Protein AF-A0A173UGQ9-F1 (afdb_monomer_lite)

pLDDT: mean 78.94, std 21.84, range [29.42, 98.44]

Foldseek 3Di:
DDDDDPFDWDWDFDDPVPPDTDTDTDGPDDPVVVLVVVLVVLAEEEEFAEDAPVCVPVPPPCNDSVNFVVVVVVVQVVDPVSVVHHYDYFYFYNDAQADQPTDRSVVVVVCLQVSNYQHYDGPDLSSNHPPPVVSCCCVPPVSVVSND

Sequence (148 aa):
MEEKIDIKAKTIKVDTGKGNTIKATMSYGEQSTLEELLIAYLEQIAIYLRLSKEDEFVKDESNSITNQRAFIRGFINKNKELRKVSVIEFVDDGYSGKNMDRPDMQRMLEMVKRKQISCVIVKDFSRFSRDHIEQGKYIEQIFPFMGV

Organism: NCBI:txid39491

Structure (mmCIF, N/CA/C/O backbone):
data_AF-A0A173UGQ9-F1
#
_entry.id   AF-A0A173UGQ9-F1
#
loop_
_atom_site.group_PDB
_atom_site.id
_atom_site.type_symbol
_atom_site.label_atom_id
_atom_site.label_alt_id
_atom_site.label_comp_id
_atom_site.label_asym_id
_atom_site.label_entity_id
_atom_site.label_seq_id
_atom_site.pdbx_PDB_ins_code
_atom_site.Cartn_x
_atom_site.Cartn_y
_atom_site.Cartn_z
_atom_site.occupancy
_atom_site.B_iso_or_equiv
_atom_site.auth_seq_id
_atom_site.auth_comp_id
_atom_site.auth_asym_id
_atom_site.auth_atom_id
_atom_site.pdbx_PDB_model_num
ATOM 1 N N . MET A 1 1 ? -53.831 -7.755 12.530 1.00 34.59 1 MET A N 1
ATOM 2 C CA . MET A 1 1 ? -53.316 -8.132 13.859 1.00 34.59 1 MET A CA 1
ATOM 3 C C . MET A 1 1 ? -51.845 -8.432 13.640 1.00 34.59 1 MET A C 1
ATOM 5 O O . MET A 1 1 ? -51.527 -9.502 13.147 1.00 34.59 1 MET A O 1
ATOM 9 N N . GLU A 1 2 ? -50.991 -7.422 13.788 1.00 31.53 2 GLU A N 1
ATOM 10 C CA . GLU A 1 2 ? -49.548 -7.558 13.550 1.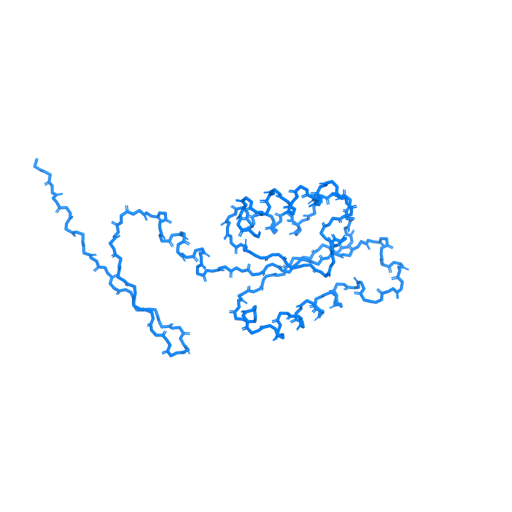00 31.53 2 GLU A CA 1
ATOM 11 C C . GLU A 1 2 ? -48.891 -8.115 14.813 1.00 31.53 2 GLU A C 1
ATOM 13 O O . GLU A 1 2 ? -49.040 -7.549 15.899 1.00 31.53 2 GLU A O 1
ATOM 18 N N . GLU A 1 3 ? -48.195 -9.243 14.680 1.00 29.42 3 GLU A N 1
ATOM 19 C CA . GLU A 1 3 ? -47.327 -9.763 15.731 1.00 29.42 3 GLU A CA 1
ATOM 20 C C . GLU A 1 3 ? -46.142 -8.810 15.913 1.00 29.42 3 GLU A C 1
ATOM 22 O O . GLU A 1 3 ? -45.297 -8.651 15.031 1.00 29.42 3 GLU A O 1
ATOM 27 N N . LYS A 1 4 ? -46.069 -8.170 17.083 1.00 31.75 4 LYS A N 1
ATOM 28 C CA . LYS A 1 4 ? -44.852 -7.495 17.533 1.00 31.75 4 LYS A CA 1
ATOM 29 C C . LYS A 1 4 ? -43.790 -8.561 17.788 1.00 31.75 4 LYS A C 1
ATOM 31 O O . LYS A 1 4 ? -43.880 -9.307 18.761 1.00 31.75 4 LYS A O 1
ATOM 36 N N . ILE A 1 5 ? -42.786 -8.615 16.920 1.00 34.25 5 ILE A N 1
ATOM 37 C CA . ILE A 1 5 ? -41.581 -9.412 17.141 1.00 34.25 5 ILE A CA 1
ATOM 38 C C . ILE A 1 5 ? -40.806 -8.743 18.279 1.00 34.25 5 ILE A C 1
ATOM 40 O O . ILE A 1 5 ? -40.276 -7.644 18.128 1.00 34.25 5 ILE A O 1
ATOM 44 N N . ASP A 1 6 ? -40.789 -9.390 19.439 1.00 39.91 6 ASP A N 1
ATOM 45 C CA . ASP A 1 6 ? -40.042 -8.947 20.612 1.00 39.91 6 ASP A CA 1
ATOM 46 C C . ASP A 1 6 ? -38.535 -9.156 20.358 1.00 39.91 6 ASP A C 1
ATOM 48 O O . ASP A 1 6 ? -38.034 -10.286 20.313 1.00 39.91 6 ASP A O 1
ATOM 52 N N . ILE A 1 7 ? -37.815 -8.063 20.091 1.00 45.00 7 ILE A N 1
ATOM 53 C CA . ILE A 1 7 ? -36.408 -8.076 19.670 1.00 45.00 7 ILE A CA 1
ATOM 54 C C . ILE A 1 7 ? -35.525 -8.371 20.890 1.00 45.00 7 ILE A C 1
ATOM 56 O O . ILE A 1 7 ? -35.151 -7.478 21.650 1.00 45.00 7 ILE A O 1
ATOM 60 N N . LYS A 1 8 ? -35.155 -9.640 21.087 1.00 45.19 8 LYS A N 1
ATOM 61 C CA . LYS A 1 8 ? -34.233 -10.045 22.160 1.00 45.19 8 LYS A CA 1
ATOM 62 C C . LYS A 1 8 ? -32.792 -9.658 21.807 1.00 45.19 8 LYS A C 1
ATOM 64 O O . LYS A 1 8 ? -32.179 -10.254 20.924 1.00 45.19 8 LYS A O 1
ATOM 69 N N . ALA A 1 9 ? -32.232 -8.686 22.527 1.00 48.53 9 ALA A N 1
ATOM 70 C CA . ALA A 1 9 ? -30.803 -8.381 22.487 1.00 48.53 9 ALA A CA 1
ATOM 71 C C . ALA A 1 9 ? -29.980 -9.629 22.859 1.00 48.53 9 ALA A C 1
ATOM 73 O O . ALA A 1 9 ? -30.275 -10.305 23.847 1.00 48.53 9 ALA A O 1
ATOM 74 N N . LYS A 1 10 ? -28.931 -9.936 22.086 1.00 41.56 10 LYS A N 1
ATOM 75 C CA . LYS A 1 10 ? -28.012 -11.046 22.380 1.00 41.56 10 LYS A CA 1
ATOM 76 C C . LYS A 1 10 ? -26.638 -10.483 22.722 1.00 41.56 10 LYS A C 1
ATOM 78 O O . LYS A 1 10 ? -25.980 -9.887 21.877 1.00 41.56 10 LYS A O 1
ATOM 83 N N . THR A 1 11 ? -26.201 -10.672 23.965 1.00 42.78 11 THR A N 1
ATOM 84 C CA . THR A 1 11 ? -24.836 -10.334 24.385 1.00 42.78 11 THR A CA 1
ATOM 85 C C . THR A 1 11 ? -23.888 -11.416 23.889 1.00 42.78 11 THR A C 1
ATOM 87 O O . THR A 1 11 ? -23.959 -12.561 24.339 1.00 42.78 11 THR A O 1
ATOM 90 N N . ILE A 1 12 ? -22.990 -11.060 22.974 1.00 43.00 12 ILE A N 1
ATOM 91 C CA . ILE A 1 12 ? -21.925 -11.956 22.526 1.00 43.00 12 ILE A CA 1
ATOM 92 C C . ILE A 1 12 ? -20.675 -11.619 23.338 1.00 43.00 12 ILE A C 1
ATOM 94 O O . ILE A 1 12 ? -20.230 -10.473 23.372 1.00 43.00 12 ILE A O 1
ATOM 98 N N . LYS A 1 13 ? -20.127 -12.624 24.025 1.00 40.78 13 LYS A N 1
ATOM 99 C CA . LYS A 1 13 ? -18.806 -12.543 24.650 1.00 40.78 13 LYS A CA 1
ATOM 100 C C . LYS A 1 13 ? -17.813 -13.151 23.671 1.00 40.78 13 LYS A C 1
ATOM 102 O O . LYS A 1 13 ? -17.855 -14.356 23.444 1.00 40.78 13 LYS A O 1
ATOM 107 N N . VAL A 1 14 ? -16.964 -12.319 23.081 1.00 45.12 14 VAL A N 1
ATOM 108 C CA . VAL A 1 14 ? -15.867 -12.789 22.232 1.00 45.12 14 VAL A CA 1
ATOM 109 C C . VAL A 1 14 ? -14.616 -12.863 23.101 1.00 45.12 14 VAL A C 1
ATOM 111 O O . VAL A 1 14 ? -14.171 -11.845 23.635 1.00 45.12 14 VAL A O 1
ATOM 114 N N . ASP A 1 15 ? -14.094 -14.076 23.291 1.00 42.62 15 ASP A N 1
ATOM 115 C CA . ASP A 1 15 ? -12.820 -14.305 23.969 1.00 42.62 15 ASP A CA 1
ATOM 116 C C . ASP A 1 15 ? -11.686 -14.176 22.947 1.00 42.62 15 ASP A C 1
ATOM 118 O O . ASP A 1 15 ? -11.627 -14.901 21.956 1.00 42.62 15 ASP A O 1
ATOM 122 N N . THR A 1 16 ? -10.816 -13.196 23.169 1.00 46.16 16 THR A N 1
ATOM 123 C CA . THR A 1 16 ? -9.729 -12.829 22.255 1.00 46.16 16 THR A CA 1
ATOM 124 C C . THR A 1 16 ? -8.413 -13.546 22.578 1.00 46.16 16 THR A C 1
ATOM 126 O O . THR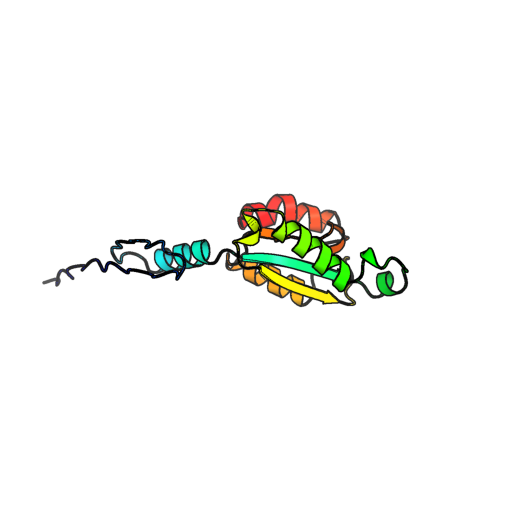 A 1 16 ? -7.387 -13.235 21.973 1.00 46.16 16 THR A O 1
ATOM 129 N N . GLY A 1 17 ? -8.390 -14.451 23.568 1.00 48.34 17 GLY A N 1
ATOM 130 C CA . GLY A 1 17 ? -7.180 -15.170 23.996 1.00 48.34 17 GLY A CA 1
ATOM 131 C C . GLY A 1 17 ? -6.083 -14.279 24.604 1.00 48.34 17 GLY A C 1
ATOM 132 O O . GLY A 1 17 ? -5.016 -14.772 24.961 1.00 48.34 17 GLY A O 1
ATOM 133 N N . LYS A 1 18 ? -6.327 -12.965 24.737 1.00 45.50 18 LYS A N 1
ATOM 134 C CA . LYS A 1 18 ? -5.401 -11.955 25.289 1.00 45.50 18 LYS A CA 1
ATOM 135 C C . LYS A 1 18 ? -5.923 -11.287 26.571 1.00 45.50 18 LY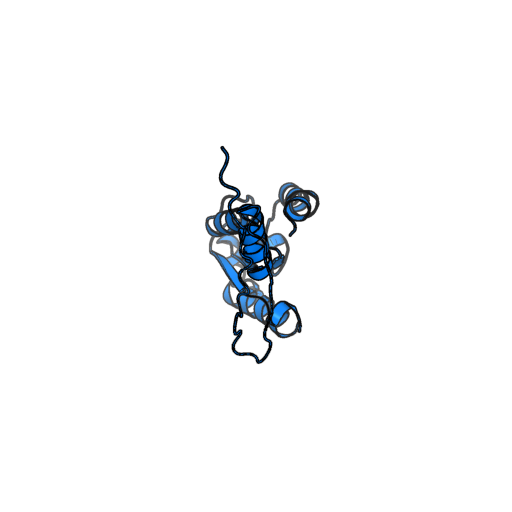S A C 1
ATOM 137 O O . LYS A 1 18 ? -5.449 -10.218 26.939 1.00 45.50 18 LYS A O 1
ATOM 142 N N . GLY A 1 19 ? -6.905 -11.891 27.248 1.00 42.41 19 GLY A N 1
ATOM 143 C CA . GLY A 1 19 ? -7.413 -11.425 28.548 1.00 42.41 19 GLY A CA 1
ATOM 144 C C . GLY A 1 19 ? -8.380 -10.234 28.507 1.00 42.41 19 GLY A C 1
ATOM 145 O O . GLY A 1 19 ? -8.917 -9.863 29.547 1.00 42.41 19 GLY A O 1
ATOM 146 N N . ASN A 1 20 ? -8.676 -9.670 27.331 1.00 36.22 20 ASN A N 1
ATOM 147 C CA . ASN A 1 20 ? -9.689 -8.624 27.186 1.00 36.22 20 ASN A CA 1
ATOM 148 C C . ASN A 1 20 ? -11.015 -9.217 26.693 1.00 36.22 20 ASN A C 1
ATOM 150 O O . ASN A 1 20 ? -11.104 -9.731 25.576 1.00 36.22 20 ASN A O 1
ATOM 154 N N . THR A 1 21 ? -12.053 -9.114 27.529 1.00 38.41 21 THR A N 1
ATOM 155 C CA . THR A 1 21 ? -13.439 -9.444 27.166 1.00 38.41 21 THR A CA 1
ATOM 156 C C . THR A 1 21 ? -14.129 -8.191 26.639 1.00 38.41 21 THR A C 1
ATOM 158 O O . THR A 1 21 ? -14.393 -7.265 27.405 1.00 38.41 21 THR A O 1
ATOM 161 N N . ILE A 1 22 ? -14.467 -8.165 25.350 1.00 42.41 22 ILE A N 1
ATOM 162 C CA . ILE A 1 22 ? -15.336 -7.121 24.796 1.00 42.41 22 ILE A CA 1
ATOM 163 C C . ILE A 1 22 ? -16.784 -7.568 25.018 1.00 42.41 22 ILE A C 1
ATOM 165 O O . ILE A 1 22 ? -17.193 -8.633 24.553 1.00 42.41 22 ILE A O 1
ATOM 169 N N . LYS A 1 23 ? -17.560 -6.776 25.768 1.00 42.38 23 LYS A N 1
ATOM 170 C CA . LYS A 1 23 ? -19.012 -6.957 25.901 1.00 42.38 23 LYS A CA 1
ATOM 171 C C . LYS A 1 23 ? -19.704 -6.029 24.911 1.00 42.38 23 LYS A C 1
ATOM 173 O O . LYS A 1 23 ? -19.794 -4.833 25.165 1.00 42.38 23 LYS A O 1
ATOM 178 N N . ALA A 1 24 ? -20.199 -6.587 23.813 1.00 43.12 24 ALA A N 1
ATOM 179 C CA . ALA A 1 24 ? -21.094 -5.882 22.907 1.00 43.12 24 ALA A CA 1
ATOM 180 C C . ALA A 1 24 ? -22.541 -6.323 23.176 1.00 43.12 24 ALA A C 1
ATOM 182 O O . ALA A 1 24 ? -22.840 -7.520 23.237 1.00 43.12 24 ALA A O 1
ATOM 183 N N . THR A 1 25 ? -23.435 -5.351 23.351 1.00 43.03 25 THR A N 1
ATOM 184 C CA . THR A 1 25 ? -24.886 -5.560 23.430 1.00 43.03 25 THR A CA 1
ATOM 185 C C . THR A 1 25 ? -25.490 -4.927 22.188 1.00 43.03 25 THR A C 1
ATOM 187 O O . THR A 1 25 ? -25.339 -3.725 21.995 1.00 43.03 25 THR A O 1
ATOM 190 N N . MET A 1 26 ? -26.133 -5.725 21.334 1.00 48.62 26 MET A N 1
ATOM 191 C CA . MET A 1 26 ? -26.677 -5.255 20.057 1.00 48.62 26 MET A CA 1
ATOM 192 C C . MET A 1 26 ? -28.165 -5.588 19.926 1.00 48.62 26 MET A C 1
ATOM 194 O O . MET A 1 26 ? -28.595 -6.699 20.252 1.00 48.62 26 MET A O 1
ATOM 198 N N . SER A 1 27 ? -28.930 -4.619 19.419 1.00 46.09 27 SER A N 1
ATOM 199 C CA . SER A 1 27 ? -30.286 -4.787 18.892 1.00 46.09 27 SER A CA 1
ATOM 200 C C . SER A 1 27 ? -30.205 -4.983 17.375 1.00 46.09 27 SER A C 1
ATOM 202 O O . SER A 1 27 ? -29.624 -4.151 16.682 1.00 46.09 27 SER A O 1
ATOM 204 N N . TYR A 1 28 ? -30.759 -6.081 16.860 1.00 46.69 28 TYR A N 1
ATOM 205 C CA . TYR A 1 28 ? -30.748 -6.403 15.429 1.00 46.69 28 TYR A CA 1
ATOM 206 C C . TYR A 1 28 ? -31.698 -5.467 14.669 1.00 46.69 28 TYR A C 1
ATOM 208 O O . TYR A 1 28 ? -32.911 -5.655 14.721 1.00 46.69 28 TYR A O 1
ATOM 216 N N . GLY A 1 29 ? -31.136 -4.445 14.016 1.00 47.31 29 GLY A N 1
ATOM 217 C CA . GLY A 1 29 ? -31.871 -3.481 13.191 1.00 47.31 29 GLY A CA 1
ATOM 218 C C . GLY A 1 29 ? -31.438 -3.462 11.725 1.00 47.31 29 GLY A C 1
ATOM 219 O O . GLY A 1 29 ? -32.297 -3.465 10.855 1.00 47.31 29 GLY A O 1
ATOM 220 N N . GLU A 1 30 ? -30.139 -3.521 11.420 1.00 47.22 30 GLU A N 1
ATOM 221 C CA . GLU A 1 30 ? -29.672 -3.511 10.027 1.00 47.22 30 GLU A CA 1
ATOM 222 C C . GLU A 1 30 ? -28.467 -4.434 9.838 1.00 47.22 30 GLU A C 1
ATOM 224 O O . GLU A 1 30 ? -27.446 -4.313 10.516 1.00 47.22 30 GLU A O 1
ATOM 229 N N . GLN A 1 31 ? -28.591 -5.368 8.898 1.00 46.88 31 GLN A N 1
ATOM 230 C CA . GLN A 1 31 ? -27.564 -6.341 8.521 1.00 46.88 31 GLN A CA 1
ATOM 231 C C . GLN A 1 31 ? -26.242 -5.673 8.073 1.00 46.88 31 GLN A C 1
ATOM 233 O O . GLN A 1 31 ? -25.180 -6.261 8.261 1.00 46.88 31 GLN A O 1
ATOM 238 N N . SER A 1 32 ? -26.302 -4.418 7.604 1.00 54.00 32 SER A N 1
ATOM 239 C CA . SER A 1 32 ? -25.154 -3.563 7.255 1.00 54.00 32 SER A CA 1
ATOM 240 C C . SER A 1 32 ? -24.246 -3.244 8.449 1.00 54.00 32 SER A C 1
ATOM 242 O O . SER A 1 32 ? -23.029 -3.221 8.304 1.00 54.00 32 SER A O 1
ATOM 244 N N . THR A 1 33 ? -24.805 -3.064 9.650 1.00 59.44 33 THR A N 1
ATOM 245 C CA . THR A 1 33 ? -24.034 -2.602 10.821 1.00 59.44 33 THR A CA 1
ATOM 246 C C . THR A 1 33 ? -23.068 -3.657 11.357 1.00 59.44 33 THR A C 1
ATOM 248 O O . THR A 1 33 ? -21.977 -3.321 11.813 1.00 59.44 33 THR A O 1
ATOM 251 N N . LEU A 1 34 ? -23.433 -4.944 11.284 1.00 59.53 34 LEU A N 1
ATOM 252 C CA . LEU A 1 34 ? -22.554 -6.055 11.663 1.00 59.53 34 LEU A CA 1
ATOM 253 C C . LEU A 1 34 ? -21.422 -6.252 10.654 1.00 59.53 34 LEU A C 1
ATOM 255 O O . LEU A 1 34 ? -20.302 -6.541 11.066 1.00 59.53 34 LEU A O 1
ATOM 259 N N . GLU A 1 35 ? -21.702 -6.088 9.360 1.00 57.50 35 GLU A N 1
ATOM 260 C CA . GLU A 1 35 ? -20.679 -6.137 8.314 1.00 57.50 35 GLU A CA 1
ATOM 261 C C . GLU A 1 35 ? -19.708 -4.965 8.443 1.00 57.50 35 GLU A C 1
ATOM 263 O O . GLU A 1 35 ? -18.505 -5.190 8.447 1.00 57.50 35 GLU A O 1
ATOM 268 N N . GLU A 1 36 ? -20.194 -3.740 8.648 1.00 55.38 36 GLU A N 1
ATOM 269 C CA . GLU A 1 36 ? -19.352 -2.557 8.870 1.00 55.38 36 GLU A CA 1
ATOM 270 C C . GLU A 1 36 ? -18.488 -2.681 10.132 1.00 55.38 36 GLU A C 1
ATOM 272 O O . GLU A 1 36 ? -17.295 -2.384 10.088 1.00 55.38 36 GLU A O 1
ATOM 277 N N . LEU A 1 37 ? -19.049 -3.182 11.240 1.00 57.03 37 LEU A N 1
ATOM 278 C CA . LEU A 1 37 ? -18.301 -3.460 12.471 1.00 57.03 37 LEU A CA 1
ATOM 279 C C . LEU A 1 37 ? -17.267 -4.570 12.283 1.00 57.03 37 LEU A C 1
ATOM 281 O O . LEU A 1 37 ? -16.160 -4.463 12.803 1.00 57.03 37 LEU A O 1
ATOM 285 N N . LEU A 1 38 ? -17.611 -5.634 11.558 1.00 60.12 38 LEU A N 1
ATOM 286 C CA . LEU A 1 38 ? -16.688 -6.724 11.266 1.00 60.12 38 LEU A CA 1
ATOM 287 C C . LEU A 1 38 ? -15.566 -6.254 10.331 1.00 60.12 38 LEU A C 1
ATOM 289 O O . LEU A 1 38 ? -14.417 -6.611 10.553 1.00 60.12 38 LEU A O 1
ATOM 293 N N . ILE A 1 39 ? -15.875 -5.421 9.337 1.00 55.31 39 ILE A N 1
ATOM 294 C CA . ILE A 1 39 ? -14.905 -4.800 8.430 1.00 55.31 39 ILE A CA 1
ATOM 295 C C . ILE A 1 39 ? -13.955 -3.879 9.207 1.00 55.31 39 ILE A C 1
ATOM 297 O O . ILE A 1 39 ? -12.744 -4.052 9.100 1.00 55.31 39 ILE A O 1
ATOM 301 N N . ALA A 1 40 ? -14.481 -2.987 10.053 1.00 53.94 40 ALA A N 1
ATOM 302 C CA . ALA A 1 40 ? -13.679 -2.125 10.928 1.00 53.94 40 ALA A CA 1
ATOM 303 C C . ALA A 1 40 ? -12.816 -2.937 11.914 1.00 53.94 40 ALA A C 1
ATOM 305 O O . ALA A 1 40 ? -11.687 -2.576 12.235 1.00 53.94 40 ALA A O 1
ATOM 306 N N . TYR A 1 41 ? -13.325 -4.078 12.388 1.00 60.78 41 TYR A N 1
ATOM 307 C CA . TYR A 1 41 ? -12.580 -4.979 13.270 1.00 60.78 41 TYR A CA 1
ATOM 308 C C . TYR A 1 41 ? -11.498 -5.786 12.535 1.00 60.78 41 TYR A C 1
ATOM 310 O O . TYR A 1 41 ? -10.522 -6.224 13.146 1.00 60.78 41 TYR A O 1
ATOM 318 N N . LEU A 1 42 ? -11.672 -6.002 11.231 1.00 60.59 42 LEU A N 1
ATOM 319 C CA . LEU A 1 42 ? -10.764 -6.766 10.386 1.00 60.59 42 LEU A CA 1
ATOM 320 C C . LEU A 1 42 ? -9.748 -5.900 9.648 1.00 60.59 42 LEU A C 1
ATOM 322 O O . LEU A 1 42 ? -8.968 -6.494 8.914 1.00 60.59 42 LEU A O 1
ATOM 326 N N . GLU A 1 43 ? -9.737 -4.574 9.829 1.00 70.75 43 GLU A N 1
ATOM 327 C CA . GLU A 1 43 ? -8.851 -3.639 9.125 1.00 70.75 43 GLU A CA 1
ATOM 328 C C . GLU A 1 43 ? -7.432 -4.192 8.951 1.00 70.75 43 GLU A C 1
ATOM 330 O O . GLU A 1 43 ? -6.747 -4.561 9.912 1.00 70.75 43 GLU A O 1
ATOM 335 N N . GLN A 1 44 ? -7.008 -4.292 7.691 1.00 88.88 44 GLN A N 1
ATOM 336 C CA . GLN A 1 44 ? -5.730 -4.885 7.318 1.00 88.88 44 GLN A CA 1
ATOM 337 C C . GLN A 1 44 ? -4.813 -3.839 6.706 1.00 88.88 44 GLN A C 1
ATOM 339 O O . GLN A 1 44 ? -5.233 -2.955 5.958 1.00 88.88 44 GLN A O 1
ATOM 344 N N . ILE A 1 45 ? -3.525 -4.008 6.971 1.00 94.31 45 ILE A N 1
ATOM 345 C CA . ILE A 1 45 ? -2.471 -3.318 6.245 1.00 94.31 45 ILE A CA 1
ATOM 346 C C . ILE A 1 45 ? -2.149 -4.139 4.998 1.00 94.31 45 ILE A C 1
ATOM 348 O O . ILE A 1 45 ? -1.811 -5.322 5.084 1.00 94.31 45 ILE A O 1
ATOM 352 N N . ALA A 1 46 ? -2.185 -3.501 3.839 1.00 97.06 46 ALA A N 1
ATOM 353 C CA . ALA A 1 46 ? -1.625 -4.046 2.618 1.00 97.06 46 ALA A CA 1
ATOM 354 C C . ALA A 1 46 ? -0.158 -3.649 2.498 1.00 97.06 46 ALA A C 1
ATOM 356 O O . ALA A 1 46 ? 0.182 -2.470 2.544 1.00 97.06 46 ALA A O 1
ATOM 357 N N . ILE A 1 47 ? 0.717 -4.625 2.294 1.00 98.12 47 ILE A N 1
ATOM 358 C CA . ILE A 1 47 ? 2.060 -4.381 1.778 1.00 98.12 47 ILE A CA 1
ATOM 359 C C . ILE A 1 47 ? 2.019 -4.628 0.2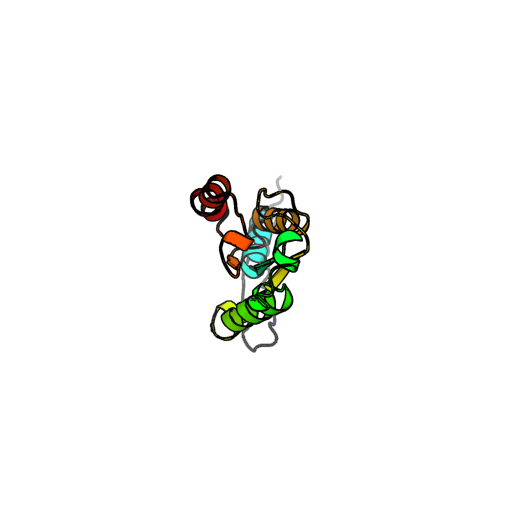79 1.00 98.12 47 ILE A C 1
ATOM 361 O O . ILE A 1 47 ? 1.710 -5.743 -0.141 1.00 98.12 47 ILE A O 1
ATOM 365 N N . TYR A 1 48 ? 2.381 -3.620 -0.510 1.00 98.25 48 TYR A N 1
ATOM 366 C CA . TYR A 1 48 ? 2.500 -3.764 -1.954 1.00 98.25 48 TYR A CA 1
ATOM 367 C C . TYR A 1 48 ? 3.966 -3.721 -2.394 1.00 98.25 48 TYR A C 1
ATOM 369 O O . TYR A 1 48 ? 4.690 -2.752 -2.143 1.00 98.25 48 TYR A O 1
ATOM 377 N N . LEU A 1 49 ? 4.404 -4.798 -3.044 1.00 97.94 49 LEU A N 1
ATOM 378 C CA . LEU A 1 49 ? 5.765 -5.016 -3.519 1.00 97.94 49 LEU A CA 1
ATOM 379 C C . LEU A 1 49 ? 5.755 -5.105 -5.044 1.00 97.94 49 LEU A C 1
ATOM 381 O O . LEU A 1 49 ? 4.947 -5.828 -5.625 1.00 97.94 49 LEU A O 1
ATOM 385 N N . ARG A 1 50 ? 6.686 -4.409 -5.700 1.00 96.38 50 ARG A N 1
ATOM 386 C CA . ARG A 1 50 ? 6.813 -4.465 -7.161 1.00 96.38 50 ARG A CA 1
ATOM 387 C C . ARG A 1 50 ? 8.264 -4.435 -7.601 1.00 96.38 50 ARG A C 1
ATOM 389 O O . ARG A 1 50 ? 9.038 -3.572 -7.173 1.00 96.38 50 ARG A O 1
ATOM 396 N N . LEU A 1 51 ? 8.612 -5.315 -8.526 1.00 94.69 51 LEU A N 1
ATOM 397 C CA . LEU A 1 51 ? 9.881 -5.293 -9.242 1.00 94.69 51 LEU A CA 1
ATOM 398 C C . LEU A 1 51 ? 9.578 -5.393 -10.736 1.00 94.69 51 LEU A C 1
ATOM 400 O O . LEU A 1 51 ? 8.721 -6.172 -11.134 1.00 94.69 51 LEU A O 1
ATOM 404 N N . SER A 1 52 ? 10.211 -4.563 -11.566 1.00 90.69 52 SER A N 1
ATOM 405 C CA . SER A 1 52 ? 10.077 -4.703 -13.021 1.00 90.69 52 SER A CA 1
ATOM 406 C C . SER A 1 52 ? 11.230 -5.518 -13.593 1.00 90.69 52 SER A C 1
ATOM 408 O O . SER A 1 52 ? 12.319 -5.514 -13.029 1.00 90.69 52 SER A O 1
ATOM 410 N N . LYS A 1 53 ? 11.018 -6.142 -14.758 1.00 86.38 53 LYS A N 1
ATOM 411 C CA . LYS A 1 53 ? 12.094 -6.829 -15.496 1.00 86.38 53 LYS A CA 1
ATOM 412 C C . LYS A 1 53 ? 13.266 -5.902 -15.827 1.00 86.38 53 LYS A C 1
ATOM 414 O O . LYS A 1 53 ? 14.407 -6.330 -15.849 1.00 86.38 53 LYS A O 1
ATOM 419 N N . GLU A 1 54 ? 12.990 -4.622 -16.073 1.00 80.56 54 GLU A N 1
ATOM 420 C CA . GLU A 1 54 ? 14.020 -3.607 -16.331 1.00 80.56 54 GLU A CA 1
ATOM 421 C C . GLU A 1 54 ? 14.892 -3.363 -15.086 1.00 80.56 54 GLU A C 1
ATOM 423 O O . GLU A 1 54 ? 16.098 -3.165 -15.203 1.00 80.56 54 GLU A O 1
ATOM 428 N N . ASP A 1 55 ? 14.290 -3.422 -13.893 1.00 76.69 55 ASP A N 1
ATOM 429 C CA . ASP A 1 55 ? 14.988 -3.227 -12.619 1.00 76.69 55 ASP A CA 1
ATOM 430 C C . ASP A 1 55 ? 15.809 -4.457 -12.203 1.00 76.69 55 ASP A C 1
ATOM 432 O O . ASP A 1 55 ? 16.719 -4.326 -11.393 1.00 76.69 55 ASP A O 1
ATOM 436 N N . GLU A 1 56 ? 15.518 -5.640 -12.747 1.00 70.31 56 GLU A N 1
ATOM 437 C CA . GLU A 1 56 ? 16.244 -6.884 -12.451 1.00 70.31 56 GLU A CA 1
ATOM 438 C C . GLU A 1 56 ? 17.709 -6.821 -12.919 1.00 70.31 56 GLU A C 1
ATOM 440 O O . GLU A 1 56 ? 18.606 -7.378 -12.288 1.00 70.31 56 GLU A O 1
ATOM 445 N N . PHE A 1 57 ? 17.973 -6.066 -13.991 1.00 72.56 57 PHE A N 1
ATOM 446 C CA . PHE A 1 57 ? 19.324 -5.816 -14.500 1.00 72.56 57 PHE A CA 1
ATOM 447 C C . PHE A 1 57 ? 20.074 -4.728 -13.718 1.00 72.56 57 PHE A C 1
ATOM 449 O O . PHE A 1 57 ? 21.290 -4.577 -13.867 1.00 72.56 57 PHE A O 1
ATOM 456 N N . VAL A 1 58 ? 19.371 -3.965 -12.877 1.00 72.31 58 VAL A N 1
ATOM 457 C CA . VAL A 1 58 ? 19.974 -2.966 -11.997 1.00 72.31 58 VAL A CA 1
ATOM 458 C C . VAL A 1 58 ? 20.446 -3.686 -10.735 1.00 72.31 58 VAL A C 1
ATOM 460 O O . VAL A 1 58 ? 19.639 -4.165 -9.948 1.00 72.31 58 VAL A O 1
ATOM 463 N N . LYS A 1 59 ? 21.767 -3.735 -10.508 1.00 65.81 59 LYS A N 1
ATOM 464 C CA . LYS A 1 59 ? 22.421 -4.406 -9.358 1.00 65.81 59 LYS A CA 1
ATOM 465 C C . LYS A 1 59 ? 22.122 -3.785 -7.978 1.00 65.81 59 LYS A C 1
ATOM 467 O O . LYS A 1 59 ? 22.904 -3.945 -7.045 1.00 65.81 59 LYS A O 1
ATOM 472 N N . ASP A 1 60 ? 21.029 -3.049 -7.829 1.00 77.56 60 ASP A N 1
ATOM 473 C CA . ASP A 1 60 ? 20.606 -2.538 -6.532 1.00 77.56 60 ASP A CA 1
ATOM 474 C C . ASP A 1 60 ? 19.766 -3.599 -5.814 1.00 77.56 60 ASP A C 1
ATOM 476 O O . ASP A 1 60 ? 18.544 -3.673 -5.967 1.00 77.56 60 ASP A O 1
ATOM 480 N N . GLU A 1 61 ? 20.435 -4.422 -5.004 1.00 75.38 61 GLU A N 1
ATOM 481 C CA . GLU A 1 61 ? 19.797 -5.468 -4.201 1.00 75.38 61 GLU A CA 1
ATOM 482 C C . GLU A 1 61 ? 18.646 -4.920 -3.347 1.00 75.38 61 GLU A C 1
ATOM 484 O O . GLU A 1 61 ? 17.663 -5.632 -3.119 1.00 75.38 61 GLU A O 1
ATOM 489 N N . SER A 1 62 ? 18.710 -3.650 -2.913 1.00 79.31 62 SER A N 1
ATOM 490 C CA . SER A 1 62 ? 17.653 -2.968 -2.148 1.00 79.31 62 SER A CA 1
ATOM 491 C C . SER A 1 62 ? 16.293 -3.025 -2.845 1.00 79.31 62 SER A C 1
ATOM 493 O O . SER A 1 62 ? 15.246 -2.948 -2.196 1.00 79.31 62 SER A O 1
ATOM 495 N N . ASN A 1 63 ? 16.284 -3.141 -4.172 1.00 84.12 63 ASN A N 1
ATOM 496 C CA . ASN A 1 63 ? 15.065 -3.167 -4.967 1.00 84.12 63 ASN A CA 1
ATOM 497 C C . ASN A 1 63 ? 14.466 -4.558 -5.126 1.00 84.12 63 ASN A C 1
ATOM 499 O O . ASN A 1 63 ? 13.308 -4.640 -5.525 1.00 84.12 63 ASN A O 1
ATOM 503 N N . SER A 1 64 ? 15.167 -5.631 -4.757 1.00 91.50 64 SER A N 1
ATOM 504 C CA . SER A 1 64 ? 14.584 -6.976 -4.776 1.00 91.50 64 SER A CA 1
ATOM 505 C C . SER A 1 64 ? 13.301 -7.049 -3.936 1.00 91.50 64 SER A C 1
ATOM 507 O O . SER A 1 64 ? 13.177 -6.385 -2.902 1.00 91.50 64 SER A O 1
ATOM 509 N N . ILE A 1 65 ? 12.344 -7.887 -4.352 1.00 94.94 65 ILE A N 1
ATOM 510 C CA . ILE A 1 65 ? 11.100 -8.128 -3.599 1.00 94.94 65 ILE A CA 1
ATOM 511 C C . ILE A 1 65 ? 11.410 -8.518 -2.146 1.00 94.94 65 ILE A C 1
ATOM 513 O O . ILE A 1 65 ? 10.766 -8.037 -1.214 1.00 94.94 65 ILE A O 1
ATOM 517 N N . THR A 1 66 ? 12.443 -9.339 -1.940 1.00 95.12 66 THR A N 1
ATOM 518 C CA . THR A 1 66 ? 12.908 -9.762 -0.614 1.00 95.12 66 THR A CA 1
ATOM 519 C C . THR A 1 66 ? 13.327 -8.584 0.261 1.00 95.12 66 THR A C 1
ATOM 521 O O . THR A 1 66 ? 12.878 -8.492 1.405 1.00 95.12 66 THR A O 1
ATOM 524 N N . ASN A 1 67 ? 14.121 -7.650 -0.266 1.00 94.62 67 ASN A N 1
ATOM 525 C CA . ASN A 1 67 ? 14.570 -6.494 0.507 1.00 94.62 67 ASN A CA 1
ATOM 526 C C . ASN A 1 67 ? 13.450 -5.478 0.742 1.00 94.62 67 ASN A C 1
ATOM 528 O O . ASN A 1 67 ? 13.343 -4.950 1.848 1.00 94.62 67 ASN A O 1
ATOM 532 N N . GLN A 1 68 ? 12.557 -5.268 -0.230 1.00 96.88 68 GLN A N 1
ATOM 533 C CA . GLN A 1 68 ? 11.350 -4.461 -0.019 1.00 96.88 68 GLN A CA 1
ATOM 534 C C . GLN A 1 68 ? 10.486 -5.038 1.116 1.00 96.88 68 GLN A C 1
ATOM 536 O O . GLN A 1 68 ? 10.091 -4.310 2.029 1.00 96.88 68 GLN A O 1
ATOM 541 N N . ARG A 1 69 ? 10.249 -6.358 1.109 1.00 97.56 69 ARG A N 1
ATOM 542 C CA . ARG A 1 69 ? 9.504 -7.062 2.162 1.00 97.56 69 ARG A CA 1
ATOM 543 C C . ARG A 1 69 ? 10.158 -6.882 3.525 1.00 97.56 69 ARG A C 1
ATOM 545 O O . ARG A 1 69 ? 9.485 -6.488 4.475 1.00 97.56 69 ARG A O 1
ATOM 552 N N . ALA A 1 70 ? 11.458 -7.158 3.626 1.00 96.94 70 ALA A N 1
ATOM 553 C CA . ALA A 1 70 ? 12.202 -7.037 4.876 1.00 96.94 70 ALA A CA 1
ATOM 554 C C . ALA A 1 70 ? 12.166 -5.600 5.419 1.00 96.94 70 ALA A C 1
ATOM 556 O O . ALA A 1 70 ? 11.931 -5.396 6.611 1.00 96.94 70 ALA A O 1
ATOM 557 N N . PHE A 1 71 ? 12.320 -4.608 4.539 1.00 96.56 71 PHE A N 1
ATOM 558 C CA . PHE A 1 71 ? 12.258 -3.193 4.888 1.00 96.56 71 PHE A CA 1
ATOM 559 C C . PHE A 1 71 ? 10.893 -2.808 5.473 1.00 96.56 71 PHE A C 1
ATOM 561 O O . PHE A 1 71 ? 10.821 -2.286 6.589 1.00 96.56 71 PHE A O 1
ATOM 568 N N . ILE A 1 72 ? 9.803 -3.127 4.769 1.00 97.31 72 ILE A N 1
ATOM 569 C CA . ILE A 1 72 ? 8.445 -2.763 5.196 1.00 97.31 72 ILE A CA 1
ATOM 570 C C . ILE A 1 72 ? 8.038 -3.530 6.460 1.00 97.31 72 ILE A C 1
ATOM 572 O O . ILE A 1 72 ? 7.512 -2.940 7.403 1.00 97.31 72 ILE A O 1
ATOM 576 N N . ARG A 1 73 ? 8.333 -4.833 6.543 1.00 96.69 73 ARG A N 1
ATOM 577 C CA . ARG A 1 73 ? 8.072 -5.627 7.756 1.00 96.69 73 ARG A CA 1
ATOM 578 C C . ARG A 1 73 ? 8.869 -5.100 8.948 1.00 96.69 73 ARG A C 1
ATOM 580 O O . ARG A 1 73 ? 8.333 -5.021 10.051 1.00 96.69 73 ARG A O 1
ATOM 587 N N . GLY A 1 74 ? 10.118 -4.688 8.735 1.00 97.00 74 GLY A N 1
ATOM 588 C CA . GLY A 1 74 ? 10.937 -4.033 9.753 1.00 97.00 74 GLY A CA 1
ATOM 589 C C . GLY A 1 74 ? 10.327 -2.717 10.244 1.00 97.00 74 GLY A C 1
ATOM 590 O O . GLY A 1 74 ? 10.313 -2.468 11.449 1.00 97.00 74 GLY A O 1
ATOM 591 N N . PHE A 1 75 ? 9.783 -1.903 9.335 1.00 96.44 75 PHE A N 1
ATOM 592 C CA . PHE A 1 75 ? 9.055 -0.677 9.673 1.00 96.44 75 PHE A CA 1
ATOM 593 C C . PHE A 1 75 ? 7.799 -0.964 10.510 1.00 96.44 75 PHE A C 1
ATOM 595 O O . PHE A 1 75 ? 7.645 -0.400 11.595 1.00 96.44 75 PHE A O 1
ATOM 602 N N . ILE A 1 76 ? 6.953 -1.901 10.066 1.00 94.81 76 ILE A N 1
ATOM 603 C CA . ILE A 1 76 ? 5.732 -2.308 10.780 1.00 94.81 76 ILE A CA 1
ATOM 604 C C . ILE A 1 76 ? 6.067 -2.818 12.185 1.00 94.81 76 ILE A C 1
ATOM 606 O O . ILE A 1 76 ? 5.467 -2.372 13.157 1.00 94.81 76 ILE A O 1
ATOM 610 N N . ASN A 1 77 ? 7.064 -3.698 12.318 1.00 94.44 77 ASN A N 1
ATOM 611 C CA . ASN A 1 77 ? 7.425 -4.314 13.599 1.00 94.44 77 ASN A CA 1
ATOM 612 C C . ASN A 1 77 ? 7.969 -3.314 14.629 1.00 94.44 77 ASN A C 1
ATOM 614 O O . ASN A 1 77 ? 7.783 -3.508 15.832 1.00 94.44 77 ASN A O 1
ATOM 618 N N . LYS A 1 78 ? 8.636 -2.247 14.176 1.00 95.94 78 LYS A N 1
ATOM 619 C CA . LYS A 1 78 ? 9.128 -1.168 15.047 1.00 95.94 78 LYS A CA 1
ATOM 620 C C . LYS A 1 78 ? 8.004 -0.247 15.523 1.00 95.94 78 LYS A C 1
ATOM 622 O O . LYS A 1 78 ? 8.145 0.392 16.565 1.00 95.94 78 LYS A O 1
ATOM 627 N N . ASN A 1 79 ? 6.891 -0.183 14.796 1.00 93.50 79 ASN A N 1
ATOM 628 C CA . ASN A 1 79 ? 5.741 0.628 15.165 1.00 93.50 79 ASN A CA 1
ATOM 629 C C . ASN A 1 79 ? 4.782 -0.163 16.075 1.00 93.50 79 ASN A C 1
ATOM 631 O O . ASN A 1 79 ? 4.281 -1.231 15.723 1.00 93.50 79 ASN A O 1
ATOM 635 N N . LYS A 1 80 ? 4.513 0.369 17.275 1.00 88.69 80 LYS A N 1
ATOM 636 C CA . LYS A 1 80 ? 3.699 -0.316 18.293 1.00 88.69 80 LYS A CA 1
ATOM 637 C C . LYS A 1 80 ? 2.260 -0.569 17.859 1.00 88.69 80 LYS A C 1
ATOM 639 O O . LYS A 1 80 ? 1.714 -1.579 18.307 1.00 88.69 80 LYS A O 1
ATOM 644 N N . GLU A 1 81 ? 1.688 0.305 17.039 1.00 85.69 81 GLU A N 1
ATOM 645 C CA . GLU A 1 81 ? 0.305 0.203 16.579 1.00 85.69 81 GLU A CA 1
ATOM 646 C C . GLU A 1 81 ? 0.213 -0.680 15.340 1.00 85.69 81 GLU A C 1
ATOM 648 O O . GLU A 1 81 ? -0.527 -1.660 15.362 1.00 85.69 81 GLU A O 1
ATOM 653 N N . LEU A 1 82 ? 1.062 -0.449 14.332 1.00 87.50 82 LEU A N 1
ATOM 654 C CA . LEU A 1 82 ? 1.032 -1.237 13.093 1.00 87.50 82 LEU A CA 1
ATOM 655 C C . LEU A 1 82 ? 1.296 -2.729 13.338 1.00 87.50 82 LEU A C 1
ATOM 657 O O . LEU A 1 82 ? 0.647 -3.574 12.731 1.00 87.50 82 LEU A O 1
ATOM 661 N N . ARG A 1 83 ? 2.193 -3.088 14.269 1.00 88.94 83 ARG A N 1
ATOM 662 C CA . ARG A 1 83 ? 2.498 -4.501 14.571 1.00 88.94 83 ARG A CA 1
ATOM 663 C C . ARG A 1 83 ? 1.338 -5.293 15.190 1.00 88.94 83 ARG A C 1
ATOM 665 O O . ARG A 1 83 ? 1.460 -6.505 15.351 1.00 88.94 83 ARG A O 1
ATOM 672 N N . LYS A 1 84 ? 0.263 -4.626 15.628 1.00 86.06 84 LYS A N 1
ATOM 673 C CA . LYS A 1 84 ? -0.942 -5.280 16.169 1.00 86.06 84 LYS A CA 1
ATOM 674 C C . LYS A 1 84 ? -1.964 -5.605 15.074 1.00 86.06 84 LYS A C 1
ATOM 676 O O . LYS A 1 84 ? -2.890 -6.362 15.350 1.00 86.06 84 LYS A O 1
ATOM 681 N N . VAL A 1 85 ? -1.804 -5.027 13.885 1.00 86.69 85 VAL A N 1
ATOM 682 C CA . VAL A 1 85 ? -2.753 -5.112 12.772 1.00 86.69 85 VAL A CA 1
ATOM 683 C C . VAL A 1 85 ? -2.396 -6.294 11.869 1.00 86.69 85 VAL A C 1
ATOM 685 O O . VAL A 1 85 ? -1.221 -6.640 11.717 1.00 86.69 85 VAL A O 1
ATOM 688 N N . SER A 1 86 ? -3.407 -6.939 11.281 1.00 90.12 86 SER A N 1
ATOM 689 C CA . SER A 1 86 ? -3.187 -7.989 10.281 1.00 90.12 86 SER A CA 1
ATOM 690 C C . SER A 1 86 ? -2.556 -7.397 9.022 1.00 90.12 86 SER A C 1
ATOM 692 O O . SER A 1 86 ? -2.884 -6.282 8.620 1.00 90.12 86 SER A O 1
ATOM 694 N N . VAL A 1 87 ? -1.654 -8.142 8.385 1.00 93.62 87 VAL A N 1
ATOM 695 C CA . VAL A 1 87 ? -0.919 -7.665 7.212 1.00 93.62 87 VAL A CA 1
ATOM 696 C C . VAL A 1 87 ? -1.038 -8.664 6.072 1.00 93.62 87 VAL A C 1
ATOM 698 O O . VAL A 1 87 ? -0.591 -9.806 6.214 1.00 93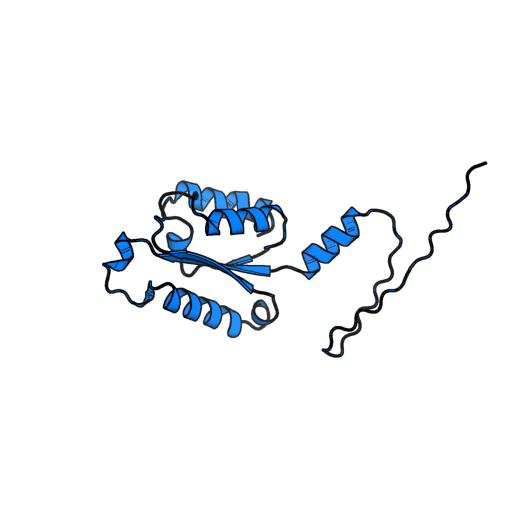.62 87 VAL A O 1
ATOM 701 N N . ILE A 1 88 ? -1.542 -8.212 4.926 1.00 96.00 88 ILE A N 1
ATOM 702 C CA . ILE A 1 88 ? -1.575 -8.982 3.678 1.00 96.00 88 ILE A CA 1
ATOM 703 C C . ILE A 1 88 ? -0.516 -8.456 2.718 1.00 96.00 88 ILE A C 1
ATOM 705 O O . ILE A 1 88 ? -0.258 -7.258 2.640 1.00 96.00 88 ILE A O 1
ATOM 709 N N . GLU A 1 89 ? 0.112 -9.374 1.994 1.00 97.69 89 GLU A N 1
ATOM 710 C CA . GLU A 1 89 ? 1.123 -9.055 0.997 1.00 97.69 89 GLU A CA 1
ATOM 711 C C . GLU A 1 89 ? 0.573 -9.206 -0.426 1.00 97.69 89 GLU A C 1
ATOM 713 O O . GLU A 1 89 ? -0.176 -10.139 -0.736 1.00 97.69 89 GLU A O 1
ATOM 718 N N . PHE A 1 90 ? 0.970 -8.265 -1.277 1.00 98.44 90 PHE A N 1
ATOM 719 C CA . PHE A 1 90 ? 0.663 -8.201 -2.697 1.00 98.44 90 PHE A CA 1
ATOM 720 C C . PHE A 1 90 ? 1.974 -7.998 -3.456 1.00 98.44 90 PHE A C 1
ATOM 722 O O . PHE A 1 90 ? 2.748 -7.097 -3.121 1.00 98.44 90 PHE A O 1
ATOM 729 N N . VAL A 1 91 ? 2.247 -8.850 -4.440 1.00 98.12 91 VAL A N 1
ATOM 730 C CA . VAL A 1 91 ? 3.530 -8.912 -5.139 1.00 98.12 91 VAL A CA 1
ATOM 731 C C . VAL A 1 91 ? 3.317 -8.957 -6.643 1.00 98.12 91 VAL A C 1
ATOM 733 O O . VAL A 1 91 ? 2.802 -9.931 -7.180 1.00 98.12 91 VAL A O 1
ATOM 736 N N . ASP A 1 92 ? 3.814 -7.934 -7.328 1.00 97.62 92 ASP A N 1
ATOM 737 C CA . ASP A 1 92 ? 3.916 -7.915 -8.784 1.00 97.62 92 ASP A CA 1
ATOM 738 C C . ASP A 1 92 ? 5.398 -7.955 -9.197 1.00 97.62 92 ASP A C 1
ATOM 740 O O . ASP A 1 92 ? 6.062 -6.922 -9.344 1.00 97.62 92 ASP A O 1
ATOM 744 N N . ASP A 1 93 ? 5.925 -9.169 -9.371 1.00 95.44 93 ASP A N 1
ATOM 745 C CA . ASP A 1 93 ? 7.294 -9.417 -9.834 1.00 95.44 93 ASP A CA 1
ATOM 746 C C . ASP A 1 93 ? 7.362 -9.529 -11.367 1.00 95.44 93 ASP A C 1
ATOM 748 O O . ASP A 1 93 ? 6.577 -10.237 -11.997 1.00 95.44 93 ASP A O 1
ATOM 752 N N . GLY A 1 94 ? 8.277 -8.787 -11.984 1.00 94.00 94 GLY A N 1
ATOM 753 C CA . GLY A 1 94 ? 8.394 -8.644 -13.433 1.00 94.00 94 GLY A CA 1
ATOM 754 C C . GLY A 1 94 ? 7.414 -7.654 -14.083 1.00 94.00 94 GLY A C 1
ATOM 755 O O . GLY A 1 94 ? 7.328 -7.619 -15.313 1.00 94.00 94 GLY A O 1
ATOM 756 N N . TYR A 1 95 ? 6.707 -6.817 -13.315 1.00 95.50 95 TYR A N 1
ATOM 757 C CA . TYR A 1 95 ? 5.701 -5.883 -13.846 1.00 95.50 95 TYR A CA 1
ATOM 758 C C . TYR A 1 95 ? 6.180 -4.430 -13.906 1.00 95.50 95 TYR A C 1
ATOM 760 O O . TYR A 1 95 ? 6.829 -3.906 -12.994 1.00 95.50 95 TYR A O 1
ATOM 768 N N . SER A 1 96 ? 5.798 -3.735 -14.981 1.00 93.19 96 SER A N 1
ATOM 769 C CA . SER A 1 96 ? 6.091 -2.310 -15.159 1.00 93.19 96 SER A CA 1
ATOM 770 C C . SER A 1 96 ? 5.297 -1.428 -14.189 1.00 93.19 96 SER A C 1
ATOM 772 O O . SER A 1 96 ? 4.153 -1.713 -13.841 1.00 93.19 96 SER A O 1
ATOM 774 N N . GLY A 1 97 ? 5.897 -0.308 -13.783 1.00 92.75 97 GLY A N 1
ATOM 775 C CA . GLY A 1 97 ? 5.242 0.717 -12.966 1.00 92.75 97 GLY A CA 1
ATOM 776 C C . GLY A 1 97 ? 4.377 1.707 -13.757 1.00 92.75 97 GLY A C 1
ATOM 777 O O . GLY A 1 97 ? 3.857 2.636 -13.159 1.00 92.75 97 GLY A O 1
ATOM 778 N N . LYS A 1 98 ? 4.272 1.572 -15.086 1.00 92.94 98 LYS A N 1
ATOM 779 C CA . LYS A 1 98 ? 3.681 2.595 -15.975 1.00 92.94 98 LYS A CA 1
ATOM 780 C C . LYS A 1 98 ? 2.146 2.642 -15.989 1.00 92.94 98 LYS A C 1
ATOM 782 O O . LYS A 1 98 ? 1.590 3.584 -16.528 1.00 92.94 98 LYS A O 1
ATOM 787 N N . ASN A 1 99 ? 1.465 1.631 -15.458 1.00 92.00 99 ASN A N 1
ATOM 788 C CA . ASN A 1 99 ? 0.002 1.572 -15.381 1.00 92.00 99 ASN A CA 1
ATOM 789 C C . ASN A 1 99 ? -0.427 0.851 -14.092 1.00 92.00 99 ASN A C 1
ATOM 791 O O . ASN A 1 99 ? 0.434 0.446 -13.318 1.00 92.00 99 ASN A O 1
ATOM 795 N N . MET A 1 100 ? -1.729 0.689 -13.852 1.00 94.56 100 MET A N 1
ATOM 796 C CA . MET A 1 100 ? -2.257 -0.042 -12.686 1.00 94.56 100 MET A CA 1
ATOM 797 C C . MET A 1 100 ? -2.701 -1.474 -13.001 1.00 94.56 100 MET A C 1
ATOM 799 O O . MET A 1 100 ? -3.112 -2.192 -12.090 1.00 94.56 100 MET A O 1
ATOM 803 N N . ASP A 1 101 ? -2.625 -1.897 -14.262 1.00 95.25 101 ASP A N 1
ATOM 804 C CA . ASP A 1 101 ? -3.100 -3.204 -14.719 1.00 95.25 101 ASP A CA 1
ATOM 805 C C . ASP A 1 101 ? -2.062 -4.289 -14.417 1.00 95.25 101 ASP A C 1
ATOM 807 O O . ASP A 1 101 ? -1.269 -4.713 -15.261 1.00 95.25 101 ASP A O 1
ATOM 811 N N . ARG A 1 102 ? -2.005 -4.661 -13.139 1.00 97.12 102 ARG A N 1
ATOM 812 C CA . ARG A 1 102 ? -1.139 -5.712 -12.615 1.00 97.12 102 ARG A CA 1
ATOM 813 C C . ARG A 1 102 ? -1.944 -6.616 -11.682 1.00 97.12 102 ARG A C 1
ATOM 815 O O . ARG A 1 102 ? -2.778 -6.086 -10.941 1.00 97.12 102 ARG A O 1
ATOM 822 N N . PRO A 1 103 ? -1.724 -7.940 -11.690 1.00 98.06 103 PRO A N 1
ATOM 823 C CA . PRO A 1 103 ? -2.596 -8.881 -10.993 1.00 98.06 103 PRO A CA 1
ATOM 824 C C . PRO A 1 103 ? -2.784 -8.566 -9.510 1.00 98.06 103 PRO A C 1
ATOM 826 O O . PRO A 1 103 ? -3.919 -8.479 -9.034 1.00 98.06 103 PRO A O 1
ATOM 829 N N . ASP A 1 104 ? -1.689 -8.340 -8.785 1.00 98.19 104 ASP A N 1
ATOM 830 C CA . ASP A 1 104 ? -1.755 -8.149 -7.340 1.00 98.19 104 ASP A CA 1
ATOM 831 C C . ASP A 1 104 ? -2.095 -6.704 -6.955 1.00 98.19 104 ASP A C 1
ATOM 833 O O . ASP A 1 104 ? -2.770 -6.493 -5.946 1.00 98.19 104 ASP A O 1
ATOM 837 N N . MET A 1 105 ? -1.766 -5.717 -7.799 1.00 98.00 105 MET A N 1
ATOM 838 C CA . MET A 1 105 ? -2.328 -4.364 -7.691 1.00 98.00 105 MET A CA 1
ATOM 839 C C . MET A 1 105 ? -3.859 -4.385 -7.793 1.00 98.00 105 MET A C 1
ATOM 841 O O . MET A 1 105 ? -4.541 -3.824 -6.939 1.00 98.00 105 MET A O 1
ATOM 845 N N . GLN A 1 106 ? -4.420 -5.058 -8.801 1.00 98.12 106 GLN A N 1
ATOM 846 C CA . GLN A 1 106 ? -5.873 -5.146 -8.978 1.00 98.12 106 GLN A CA 1
ATOM 847 C C . GLN A 1 106 ? -6.537 -5.896 -7.819 1.00 98.12 106 GLN A C 1
ATOM 849 O O . GLN A 1 106 ? -7.562 -5.448 -7.301 1.00 98.12 106 GLN A O 1
ATOM 854 N N . ARG A 1 107 ? -5.920 -6.986 -7.344 1.00 98.00 107 ARG A N 1
ATOM 855 C CA . ARG A 1 107 ? -6.389 -7.722 -6.161 1.00 98.00 107 ARG A CA 1
ATOM 856 C C . ARG A 1 107 ? -6.402 -6.842 -4.907 1.00 98.00 107 ARG A C 1
ATOM 858 O O . ARG A 1 107 ? -7.373 -6.880 -4.153 1.00 98.00 107 ARG A O 1
ATOM 865 N N . MET A 1 108 ? -5.365 -6.029 -4.696 1.00 97.44 108 MET A N 1
ATOM 866 C CA . MET A 1 108 ? -5.301 -5.078 -3.583 1.00 97.44 108 MET A CA 1
ATOM 867 C C . MET A 1 108 ? -6.392 -4.010 -3.695 1.00 97.44 108 MET A C 1
ATOM 869 O O . MET A 1 108 ? -7.123 -3.781 -2.736 1.00 97.44 108 MET A O 1
ATOM 873 N N . LEU A 1 109 ? -6.536 -3.380 -4.864 1.00 95.88 109 LEU A N 1
ATOM 874 C CA . LEU A 1 109 ? -7.533 -2.330 -5.085 1.00 95.88 109 LEU A CA 1
ATOM 875 C C . LEU A 1 109 ? -8.967 -2.849 -4.932 1.00 95.88 109 LEU A C 1
ATOM 877 O O . LEU A 1 109 ? -9.831 -2.123 -4.449 1.00 95.88 109 LEU A O 1
ATOM 881 N N . GLU A 1 110 ? -9.234 -4.103 -5.292 1.00 94.75 110 GLU A N 1
ATOM 882 C CA . GLU A 1 110 ? -10.529 -4.739 -5.046 1.00 94.75 110 GLU A CA 1
ATOM 883 C C . GLU A 1 110 ? -10.812 -4.909 -3.546 1.00 94.75 110 GLU A C 1
ATOM 885 O O . GLU A 1 110 ? -11.916 -4.625 -3.081 1.00 94.75 110 GLU A O 1
ATOM 890 N N . MET A 1 111 ? -9.811 -5.302 -2.758 1.00 92.38 111 MET A N 1
ATOM 891 C CA . MET A 1 111 ? -9.944 -5.379 -1.300 1.00 92.38 111 MET A CA 1
ATOM 892 C C . MET A 1 111 ? -10.105 -3.992 -0.654 1.00 92.38 111 MET A C 1
ATOM 894 O O . MET A 1 111 ? -10.894 -3.848 0.280 1.00 92.38 111 MET A O 1
ATOM 898 N N . VAL A 1 112 ? -9.442 -2.961 -1.190 1.00 92.81 112 VAL A N 1
ATOM 899 C CA . VAL A 1 112 ? -9.662 -1.557 -0.798 1.00 92.81 112 VAL A CA 1
ATOM 900 C C . VAL A 1 112 ? -11.103 -1.125 -1.093 1.00 92.81 112 VAL A C 1
ATOM 902 O O . VAL A 1 112 ? -11.773 -0.595 -0.212 1.00 92.81 112 VAL A O 1
ATOM 905 N N . LYS A 1 113 ? -11.639 -1.417 -2.287 1.00 89.75 113 LYS A N 1
ATOM 906 C CA . LYS A 1 113 ? -13.043 -1.112 -2.643 1.00 89.75 113 LYS A CA 1
ATOM 907 C C . LYS A 1 113 ? -14.049 -1.782 -1.706 1.00 89.75 113 LYS A C 1
ATOM 909 O O . LYS A 1 113 ? -15.097 -1.212 -1.419 1.00 89.75 113 LYS A O 1
ATOM 914 N N . ARG A 1 114 ? -13.721 -2.978 -1.211 1.00 87.44 114 ARG A N 1
ATOM 915 C CA . ARG A 1 114 ? -14.509 -3.721 -0.213 1.00 87.44 114 ARG A CA 1
ATOM 916 C C . ARG A 1 114 ? -14.277 -3.245 1.225 1.00 87.44 114 ARG A C 1
ATOM 918 O O . ARG A 1 114 ? -14.778 -3.884 2.146 1.00 87.44 114 ARG A O 1
ATOM 925 N N . LYS A 1 115 ? -13.518 -2.159 1.420 1.00 86.81 115 LYS A N 1
ATOM 926 C CA . LYS A 1 115 ? -13.138 -1.574 2.716 1.00 86.81 115 LYS A CA 1
ATOM 927 C C . LYS A 1 115 ? -12.354 -2.521 3.636 1.00 86.81 115 LYS A C 1
ATOM 929 O O . LYS A 1 115 ? -12.290 -2.307 4.836 1.00 86.81 115 LYS A O 1
ATOM 934 N N . GLN A 1 116 ? -11.741 -3.571 3.088 1.00 87.62 116 GLN A N 1
ATOM 935 C CA . GLN A 1 116 ? -10.989 -4.568 3.868 1.00 87.62 116 GLN A CA 1
ATOM 936 C C . GLN A 1 116 ? -9.556 -4.115 4.181 1.00 87.62 116 GLN A C 1
ATOM 938 O O . GLN A 1 116 ? -8.911 -4.647 5.083 1.00 87.62 116 GLN A O 1
ATOM 943 N N . ILE A 1 117 ? -9.052 -3.145 3.418 1.00 91.38 117 ILE A N 1
ATOM 944 C CA . ILE A 1 117 ? -7.728 -2.546 3.569 1.00 91.38 117 ILE A CA 1
ATOM 945 C C . ILE A 1 117 ? -7.935 -1.062 3.845 1.00 91.38 117 ILE A C 1
ATOM 947 O O . ILE A 1 117 ? -8.526 -0.378 3.013 1.00 91.38 117 ILE A O 1
ATOM 951 N N . SER A 1 118 ? -7.424 -0.587 4.979 1.00 88.06 118 SER A N 1
ATOM 952 C CA . SER A 1 118 ? -7.451 0.827 5.391 1.00 88.06 118 SER A CA 1
ATOM 953 C C . SER A 1 118 ? -6.065 1.474 5.366 1.00 88.06 118 SER A C 1
ATOM 955 O O . SER A 1 118 ? -5.914 2.648 5.669 1.00 88.06 118 SER A O 1
ATOM 957 N N . CYS A 1 119 ? -5.020 0.714 5.031 1.00 93.00 119 CYS A N 1
ATOM 958 C CA . CYS A 1 119 ? -3.663 1.234 4.943 1.00 93.00 119 CYS A CA 1
ATOM 959 C C . CYS A 1 119 ? -2.873 0.466 3.885 1.00 93.00 119 CYS A C 1
ATOM 961 O O . CYS A 1 119 ? -2.773 -0.761 3.947 1.00 93.00 119 CYS A O 1
ATOM 963 N N . VAL A 1 120 ? -2.276 1.184 2.934 1.00 96.25 120 VAL A N 1
ATOM 964 C CA . VAL A 1 120 ? -1.360 0.618 1.936 1.00 96.25 120 VAL A CA 1
ATOM 965 C C . VAL A 1 120 ? 0.053 1.113 2.223 1.00 96.25 120 VAL A C 1
ATOM 967 O O . VAL A 1 120 ? 0.305 2.315 2.273 1.00 96.25 120 VAL A O 1
ATOM 970 N N . ILE A 1 121 ? 0.994 0.185 2.377 1.00 97.38 121 ILE A N 1
ATOM 971 C CA . ILE A 1 121 ? 2.407 0.480 2.599 1.00 97.38 121 ILE A CA 1
ATOM 972 C C . ILE A 1 121 ? 3.222 -0.020 1.411 1.00 97.38 121 ILE A C 1
ATOM 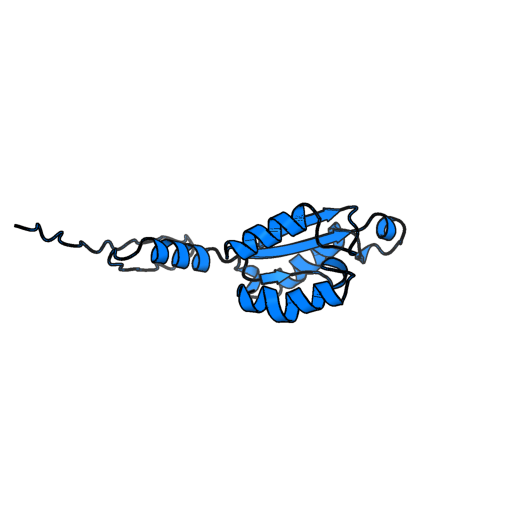974 O O . ILE A 1 121 ? 3.217 -1.202 1.063 1.00 97.38 121 ILE A O 1
ATOM 978 N N . VAL A 1 122 ? 3.978 0.902 0.827 1.00 97.12 122 VAL A N 1
ATOM 979 C CA . VAL A 1 122 ? 4.983 0.649 -0.207 1.00 97.12 122 VAL A CA 1
ATOM 980 C C . VAL A 1 122 ? 6.348 1.114 0.288 1.00 97.12 122 VAL A C 1
ATOM 982 O O . VAL A 1 122 ? 6.431 1.982 1.156 1.00 97.12 122 VAL A O 1
ATOM 985 N N . LYS A 1 123 ? 7.433 0.560 -0.267 1.00 95.12 123 LYS A N 1
ATOM 986 C CA . LYS A 1 123 ? 8.798 1.030 0.042 1.00 95.12 123 LYS A CA 1
ATOM 987 C C . LYS A 1 123 ? 8.973 2.491 -0.378 1.00 95.12 123 LYS A C 1
ATOM 989 O O . LYS A 1 123 ? 9.529 3.293 0.363 1.00 95.12 123 LYS A O 1
ATOM 994 N N . ASP A 1 124 ? 8.516 2.796 -1.585 1.00 93.50 124 ASP A N 1
ATOM 995 C CA . ASP A 1 124 ? 8.561 4.107 -2.208 1.00 93.50 124 ASP A CA 1
ATOM 996 C C . ASP A 1 124 ? 7.440 4.202 -3.254 1.00 93.50 124 ASP A C 1
ATOM 998 O O . ASP A 1 124 ? 6.925 3.189 -3.742 1.00 93.50 124 ASP A O 1
ATOM 1002 N N . PHE A 1 125 ? 7.056 5.423 -3.610 1.00 94.19 125 PHE A N 1
ATOM 1003 C CA . PHE A 1 125 ? 5.938 5.671 -4.516 1.00 94.19 125 PHE A CA 1
ATOM 1004 C C . PHE A 1 125 ? 6.145 5.101 -5.924 1.00 94.19 125 PHE A C 1
ATOM 1006 O O . PHE A 1 125 ? 5.169 4.714 -6.567 1.00 94.19 125 PHE A O 1
ATOM 1013 N N . SER A 1 126 ? 7.392 4.922 -6.375 1.00 92.69 126 SER A N 1
ATOM 1014 C CA . SER A 1 126 ? 7.668 4.303 -7.676 1.00 92.69 126 SER A CA 1
ATOM 1015 C C . SER A 1 126 ? 7.247 2.829 -7.729 1.00 92.69 126 SER A C 1
ATOM 1017 O O . SER A 1 126 ? 6.997 2.296 -8.816 1.00 92.69 126 SER A O 1
ATOM 1019 N N . ARG A 1 127 ? 7.136 2.153 -6.574 1.00 94.94 127 ARG A N 1
ATOM 1020 C CA . ARG A 1 127 ? 6.585 0.792 -6.483 1.00 94.94 127 ARG A CA 1
ATOM 1021 C C . ARG A 1 127 ? 5.105 0.789 -6.803 1.00 94.94 127 ARG A C 1
ATOM 1023 O O . ARG A 1 127 ? 4.696 -0.030 -7.616 1.00 94.94 127 ARG A O 1
ATOM 1030 N N . PHE A 1 128 ? 4.359 1.750 -6.265 1.00 95.81 128 PHE A N 1
ATOM 1031 C CA . PHE A 1 128 ? 2.938 1.924 -6.552 1.00 95.81 128 PHE A CA 1
ATOM 1032 C C . PHE A 1 128 ? 2.684 2.337 -8.011 1.00 95.81 128 PHE A C 1
ATOM 1034 O O . PHE A 1 128 ? 1.972 1.649 -8.740 1.00 95.81 128 PHE A O 1
ATOM 1041 N N . SER A 1 129 ? 3.308 3.429 -8.458 1.00 95.25 129 SER A N 1
ATOM 1042 C CA . SER A 1 129 ? 3.197 3.954 -9.823 1.00 95.25 129 SER A CA 1
ATOM 1043 C C . SER A 1 129 ? 4.457 4.714 -10.214 1.00 95.25 129 SER A C 1
ATOM 1045 O O . SER A 1 129 ? 5.001 5.471 -9.413 1.00 95.25 129 SER A O 1
ATOM 1047 N N . ARG A 1 130 ? 4.871 4.593 -11.473 1.00 94.62 130 ARG A N 1
ATOM 1048 C CA . ARG A 1 130 ? 5.808 5.524 -12.120 1.00 94.62 130 ARG A CA 1
ATOM 1049 C C . ARG A 1 130 ? 5.090 6.623 -12.905 1.00 94.62 130 ARG A C 1
ATOM 1051 O O . ARG A 1 130 ? 5.733 7.589 -13.292 1.00 94.62 130 ARG A O 1
ATOM 1058 N N . ASP A 1 131 ? 3.788 6.480 -13.141 1.00 95.31 131 ASP A N 1
ATOM 1059 C CA . ASP A 1 131 ? 2.962 7.559 -13.676 1.00 95.31 131 ASP A CA 1
ATOM 1060 C C . ASP A 1 131 ? 2.531 8.474 -12.524 1.00 95.31 131 ASP A C 1
ATOM 1062 O O . ASP A 1 131 ? 1.750 8.064 -11.658 1.00 95.31 131 ASP A O 1
ATOM 1066 N N . HIS A 1 132 ? 3.069 9.694 -12.510 1.00 92.50 132 HIS A N 1
ATOM 1067 C CA . HIS A 1 132 ? 2.809 10.697 -11.479 1.00 92.50 132 HIS A CA 1
ATOM 1068 C C . HIS A 1 132 ? 1.374 11.233 -11.500 1.00 92.50 132 HIS A C 1
ATOM 1070 O O . HIS A 1 132 ? 0.864 11.608 -10.447 1.00 92.50 132 HIS A O 1
ATOM 1076 N N . ILE A 1 133 ? 0.711 11.250 -12.661 1.00 94.25 133 ILE A N 1
ATOM 1077 C CA . ILE A 1 133 ? -0.677 11.712 -12.775 1.00 94.25 133 ILE A CA 1
ATOM 1078 C C . ILE A 1 133 ? -1.593 10.676 -12.130 1.00 94.25 133 ILE A C 1
ATOM 1080 O O . ILE A 1 133 ? -2.390 11.008 -11.251 1.00 94.25 133 ILE A O 1
ATOM 1084 N N . GLU A 1 134 ? -1.433 9.409 -12.518 1.00 93.50 134 GLU A N 1
ATOM 1085 C CA . GLU A 1 134 ? -2.225 8.319 -11.945 1.00 93.50 134 GLU A CA 1
ATOM 1086 C C . GLU A 1 134 ? -1.946 8.184 -10.441 1.00 93.50 134 GLU A C 1
ATOM 1088 O O . GLU A 1 134 ? -2.865 8.075 -9.634 1.00 93.50 134 GLU A O 1
ATOM 1093 N N . GLN A 1 135 ? -0.680 8.284 -10.033 1.00 93.81 135 GLN A N 1
ATOM 1094 C CA . GLN A 1 135 ? -0.284 8.296 -8.626 1.00 93.81 135 GLN A CA 1
ATOM 1095 C C . GLN A 1 135 ? -0.952 9.406 -7.817 1.00 93.81 135 GLN A C 1
ATOM 1097 O O . GLN A 1 135 ? -1.517 9.121 -6.762 1.00 93.81 135 GLN A O 1
ATOM 1102 N N . GLY A 1 136 ? -0.880 10.651 -8.300 1.00 94.69 136 GLY A N 1
ATOM 1103 C CA . GLY A 1 136 ? -1.476 11.803 -7.629 1.00 94.69 136 GLY A CA 1
ATOM 1104 C C . GLY A 1 136 ? -2.980 11.624 -7.462 1.00 94.69 136 GLY A C 1
ATOM 1105 O O . GLY A 1 136 ? -3.504 11.797 -6.368 1.00 94.69 136 GLY A O 1
ATOM 1106 N N . LYS A 1 137 ? -3.664 11.130 -8.500 1.00 96.00 137 LYS A N 1
ATOM 1107 C CA . LYS A 1 137 ? -5.094 10.806 -8.439 1.00 96.00 137 LYS A CA 1
ATOM 1108 C C . LYS A 1 137 ? -5.424 9.806 -7.325 1.00 96.00 137 LYS A C 1
ATOM 1110 O O . LYS A 1 137 ? -6.407 9.997 -6.607 1.00 96.00 137 LYS A O 1
ATOM 1115 N N . TYR A 1 138 ? -4.619 8.755 -7.155 1.00 95.50 138 TYR A N 1
ATOM 1116 C CA . TYR A 1 138 ? -4.844 7.789 -6.077 1.00 95.50 138 TYR A CA 1
ATOM 1117 C C . TYR A 1 138 ? -4.612 8.388 -4.692 1.00 95.50 138 TYR A C 1
ATOM 1119 O O . TYR A 1 138 ? -5.459 8.220 -3.819 1.00 95.50 138 TYR A O 1
ATOM 1127 N N . ILE A 1 139 ? -3.501 9.098 -4.504 1.00 93.50 139 ILE A N 1
ATOM 1128 C CA . ILE A 1 139 ? -3.101 9.645 -3.201 1.00 93.50 139 ILE A CA 1
ATOM 1129 C C . ILE A 1 139 ? -4.029 10.779 -2.756 1.00 93.50 139 ILE A C 1
ATOM 1131 O O . ILE A 1 139 ? -4.384 10.855 -1.585 1.00 93.50 139 ILE A O 1
ATOM 1135 N N . GLU A 1 140 ? -4.421 11.661 -3.672 1.00 94.94 140 GLU A N 1
ATOM 1136 C CA . GLU A 1 140 ? -5.132 12.896 -3.326 1.00 94.94 140 GLU A CA 1
ATOM 1137 C C . GLU A 1 140 ? -6.653 12.742 -3.344 1.00 94.94 140 GLU A C 1
ATOM 1139 O O . GLU A 1 140 ? -7.350 13.513 -2.687 1.00 94.94 140 GLU A O 1
ATOM 1144 N N . GLN A 1 141 ? -7.184 11.779 -4.105 1.00 94.69 141 GLN A N 1
ATOM 1145 C CA . GLN A 1 141 ? -8.628 11.672 -4.339 1.00 94.69 141 GLN A CA 1
ATOM 1146 C C . GLN A 1 141 ? -9.170 10.283 -4.011 1.00 94.69 141 GLN A C 1
ATOM 1148 O O . GLN A 1 141 ? -10.083 10.164 -3.199 1.00 94.69 141 GLN A O 1
ATOM 1153 N N . ILE A 1 142 ? -8.626 9.226 -4.624 1.00 93.44 142 ILE A N 1
ATOM 1154 C CA . ILE A 1 142 ? -9.242 7.890 -4.552 1.00 93.44 142 ILE A CA 1
ATOM 1155 C C . ILE A 1 142 ? -9.078 7.266 -3.163 1.00 93.44 142 ILE A C 1
ATOM 1157 O O . ILE A 1 142 ? -10.073 6.852 -2.577 1.00 93.44 142 ILE A O 1
ATOM 1161 N N . PHE A 1 143 ? -7.857 7.192 -2.628 1.00 94.12 143 PHE A N 1
ATOM 1162 C CA . PHE A 1 143 ? -7.614 6.597 -1.311 1.00 94.12 143 PHE A CA 1
ATOM 1163 C C . PHE A 1 143 ? -8.281 7.378 -0.173 1.00 94.12 143 PHE A C 1
ATOM 1165 O O . PHE A 1 143 ? -9.023 6.743 0.579 1.00 94.12 143 PHE A O 1
ATOM 1172 N N . PRO A 1 144 ? -8.205 8.724 -0.121 1.00 91.69 144 PRO A N 1
ATOM 1173 C CA . PRO A 1 144 ? -8.970 9.494 0.857 1.00 91.69 144 PRO A CA 1
ATOM 1174 C C . PRO A 1 144 ? -10.480 9.246 0.773 1.00 91.69 144 PRO A C 1
ATOM 1176 O O . PRO A 1 144 ? -11.136 9.080 1.798 1.00 91.69 144 PRO A O 1
ATOM 1179 N N . PHE A 1 145 ? -11.041 9.163 -0.440 1.00 90.75 145 PHE A N 1
ATOM 1180 C CA . PHE A 1 145 ? -12.458 8.841 -0.632 1.00 90.75 145 PHE A CA 1
ATOM 1181 C C . PHE A 1 145 ? -12.812 7.416 -0.172 1.00 90.75 145 PHE A C 1
ATOM 1183 O O . PHE A 1 145 ? -13.910 7.182 0.331 1.00 90.75 145 PHE A O 1
ATOM 1190 N N . MET A 1 146 ? -11.893 6.462 -0.334 1.00 88.19 146 MET A N 1
ATOM 1191 C CA . MET A 1 146 ? -12.065 5.065 0.077 1.00 88.19 146 MET A CA 1
ATOM 1192 C C . MET A 1 146 ? -11.751 4.813 1.561 1.00 88.19 146 MET A C 1
ATOM 1194 O O . MET A 1 146 ? -12.030 3.717 2.043 1.00 88.19 146 MET A O 1
ATOM 1198 N N . GLY A 1 147 ? -11.228 5.806 2.287 1.00 86.19 147 GLY A N 1
ATOM 1199 C CA . GLY A 1 147 ? -10.855 5.677 3.699 1.00 86.19 147 GLY A CA 1
ATOM 1200 C C . GLY A 1 147 ? -9.526 4.948 3.929 1.00 86.19 147 GLY A C 1
ATOM 1201 O O . GLY A 1 147 ? -9.403 4.232 4.921 1.00 86.19 147 GLY A O 1
ATOM 1202 N N . VAL A 1 148 ? -8.571 5.107 3.005 1.00 88.81 148 VAL A N 1
ATOM 1203 C CA . VAL A 1 148 ? -7.189 4.587 3.071 1.00 88.81 148 VAL A CA 1
ATOM 1204 C C . VAL A 1 148 ? -6.195 5.710 3.337 1.00 88.81 148 VAL A C 1
ATOM 1206 O O . VAL A 1 148 ? -6.386 6.801 2.754 1.00 88.81 148 VAL A O 1
#

Secondary structure (DSSP, 8-state):
---------EEEEEE-SSS-EEEEEE----HHHHHHHHHHHT-EEEEEEEE-HHHHTS--GGGSHHHHHHHHHHHHHHSTTGGGSEEEEEEEET--SSSS--HHHHHHHHHHHTT-EEEEE-SSHHHH-S-HHHHHHIIIIIHHHHT-

InterPro domains:
  IPR006119 Resolvase, N-terminal catalytic domain [PF00239] (45-141)
  IPR006119 Resolvase, N-terminal catalytic domain [PS51736] (44-148)
  IPR006119 Resolvase, N-terminal catalytic domain [SM00857] (45-148)
  IPR036162 Resolvase-like, N-terminal catalytic domain superfamily [G3DSA:3.40.50.1390] (41-148)
  IPR036162 Resolvase-like, N-terminal catalytic domain superfamily [SSF53041] (45-142)
  IPR050639 Site-specific recombinase resolvase [PTHR30461] (45-141)

Radius of gyration: 20.44 Å; chains: 1; bounding box: 76×28×45 Å